Protein AF-A0A6N7YRP8-F1 (afdb_monomer)

Secondary structure (DSSP, 8-state):
--TT--EEEEEETTEEEEEEE-TT-----TT-EEE-TTS-EEEEEEEEEE--TTSSS-SEEEEEEEE--TT--------GGGG--

Radius of gyration: 14.5 Å; Cα contacts (8 Å, |Δi|>4): 142; chains: 1; bounding box: 31×40×38 Å

Mean predicted aligned error: 9.68 Å

Solvent-accessible surface area (backbone atoms only — not comparable to full-atom values): 5396 Å² total; per-residue (Å²): 132,68,93,61,57,57,38,39,36,36,24,48,89,90,35,84,76,50,73,48,72,50,91,72,74,84,72,83,52,64,69,40,76,46,72,46,96,88,67,53,38,30,31,28,69,40,67,47,79,32,81,43,93,83,49,100,49,72,61,22,38,39,39,33,39,40,82,46,59,94,88,62,83,64,78,78,72,78,69,78,67,84,74,77,126

Organism: NCBI:txid664692

Foldseek 3Di:
DPPQWFKEWEDEPNDTDDIDTDRGPDDDAALDWDADPVRWIWGFNHKDAQCDPPDPDHGGIYTYIDTDDPPRPDRPPPPPCVPDD

pLDDT: mean 74.81, std 16.54, range [38.03, 92.12]

Sequence (85 aa):
MSEDQMPITYYIDNQEKWTETHPGGYYPTAGTGLIWSNGQRYRVADVWFGMEKNAAMTMGVHVFLTSVPDDEDRPAELYPDYYRA

Nearest PDB structures (foldseek):
  4c56-assembly2_C  TM=7.068E-01  e=5.203E+00  Staphylococcus aureus
  2aq3-assembly1_B  TM=6.800E-01  e=7.114E+00  Staphylococcus aureus
  3byt-assembly2_D  TM=3.419E-01  e=5.539E+00  Staphylococcus aureus
  2aq1-assembly4_H  TM=3.319E-01  e=3.358E+00  Staphylococcus aureus
  7nky-assembly1_O  TM=2.636E-01  e=9.727E+00  Saccharomyces cerevisiae

Structure (mmCIF, N/CA/C/O backbone):
data_AF-A0A6N7YRP8-F1
#
_entry.id   AF-A0A6N7YRP8-F1
#
loop_
_atom_site.group_PDB
_atom_site.id
_atom_site.type_symbol
_atom_site.label_atom_id
_atom_site.label_alt_id
_atom_site.label_comp_id
_atom_site.label_asym_id
_atom_site.label_entity_id
_atom_site.label_seq_id
_atom_site.pdbx_PDB_ins_code
_atom_site.Cartn_x
_atom_site.Cartn_y
_atom_site.Cartn_z
_atom_site.occupancy
_atom_site.B_iso_or_equiv
_atom_site.auth_seq_id
_atom_site.auth_comp_id
_atom_site.auth_asym_id
_atom_site.auth_atom_id
_atom_site.pdbx_PDB_model_num
ATOM 1 N N . MET A 1 1 ? 16.938 7.595 -14.475 1.00 47.69 1 MET A N 1
ATOM 2 C CA . MET A 1 1 ? 16.551 7.272 -13.089 1.00 47.69 1 MET A CA 1
ATOM 3 C C . MET A 1 1 ? 17.696 6.466 -12.515 1.00 47.69 1 MET A C 1
ATOM 5 O O . MET A 1 1 ? 18.114 5.528 -13.183 1.00 47.69 1 MET A O 1
ATOM 9 N N . SER A 1 2 ? 18.292 6.898 -11.406 1.00 49.81 2 SER A N 1
ATOM 10 C CA . SER A 1 2 ? 19.263 6.072 -10.679 1.00 49.81 2 SER A CA 1
ATOM 11 C C . SER A 1 2 ? 18.556 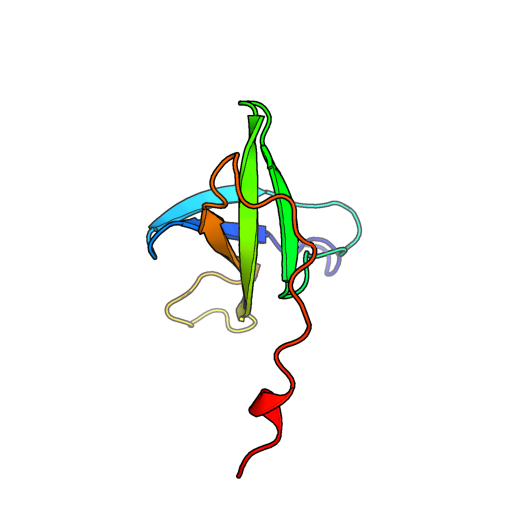4.812 -10.171 1.00 49.81 2 SER A C 1
ATOM 13 O O . SER A 1 2 ? 17.377 4.891 -9.829 1.00 49.81 2 SER A O 1
ATOM 15 N N . GLU A 1 3 ? 19.253 3.674 -10.141 1.00 49.56 3 GLU A N 1
ATOM 16 C CA . GLU A 1 3 ? 18.730 2.360 -9.710 1.00 49.56 3 GLU A CA 1
ATOM 17 C C . GLU A 1 3 ? 18.066 2.362 -8.319 1.00 49.56 3 GLU A C 1
ATOM 19 O O . GLU A 1 3 ? 17.289 1.465 -8.015 1.00 49.56 3 GLU A O 1
ATOM 24 N N . ASP A 1 4 ? 18.297 3.392 -7.502 1.00 56.00 4 ASP A N 1
ATOM 25 C CA . ASP A 1 4 ? 17.856 3.457 -6.104 1.00 56.00 4 ASP A CA 1
ATOM 26 C C . ASP A 1 4 ? 16.429 3.984 -5.855 1.00 56.00 4 ASP A C 1
ATOM 28 O O . ASP A 1 4 ? 16.015 4.098 -4.700 1.00 56.00 4 ASP A O 1
ATOM 32 N N . GLN A 1 5 ? 15.665 4.353 -6.890 1.00 68.69 5 GLN A N 1
ATOM 33 C CA . GLN A 1 5 ? 14.341 4.974 -6.711 1.00 68.69 5 GLN A CA 1
ATOM 34 C C . GLN A 1 5 ? 13.271 4.322 -7.590 1.00 68.69 5 GLN A C 1
ATOM 36 O O . GLN A 1 5 ? 12.898 4.845 -8.641 1.00 68.69 5 GLN A O 1
ATOM 41 N N . MET A 1 6 ? 12.761 3.171 -7.143 1.00 76.50 6 MET A N 1
ATOM 42 C CA . MET A 1 6 ? 11.551 2.578 -7.714 1.00 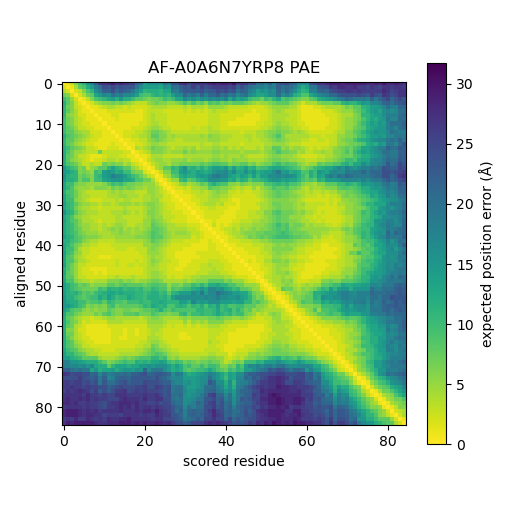76.50 6 MET A CA 1
ATOM 43 C C . MET A 1 6 ? 10.309 3.259 -7.120 1.00 76.50 6 MET A C 1
ATOM 45 O O . MET A 1 6 ? 10.212 3.363 -5.894 1.00 76.50 6 MET A O 1
ATOM 49 N N . PRO A 1 7 ? 9.358 3.728 -7.949 1.00 86.69 7 PRO A N 1
ATOM 50 C CA . PRO A 1 7 ? 8.101 4.256 -7.439 1.00 86.69 7 PRO A CA 1
ATOM 51 C C . PRO A 1 7 ? 7.305 3.134 -6.767 1.00 86.69 7 PRO A C 1
ATOM 53 O O . PRO A 1 7 ? 7.302 1.999 -7.244 1.00 86.69 7 PRO A O 1
ATOM 56 N N . ILE A 1 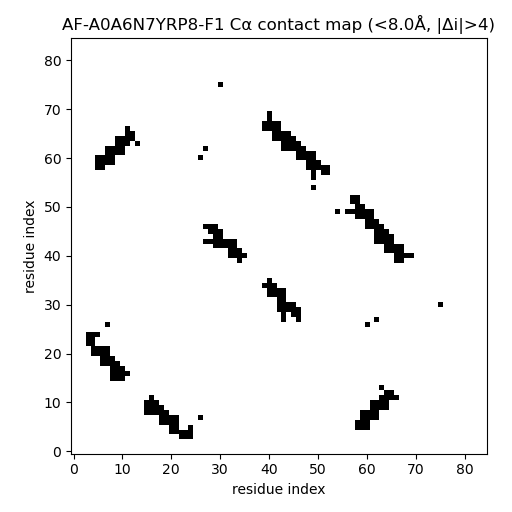8 ? 6.626 3.460 -5.671 1.00 88.62 8 ILE A N 1
ATOM 57 C CA . ILE A 1 8 ? 5.695 2.578 -4.972 1.00 88.62 8 ILE A CA 1
ATOM 58 C C . ILE A 1 8 ? 4.283 3.072 -5.257 1.00 88.62 8 ILE A C 1
ATOM 60 O O . ILE A 1 8 ? 3.959 4.218 -4.953 1.00 88.62 8 ILE A O 1
ATOM 64 N N . THR A 1 9 ? 3.456 2.208 -5.832 1.00 90.94 9 THR A N 1
ATOM 65 C CA . THR A 1 9 ? 2.059 2.479 -6.175 1.00 90.94 9 THR A CA 1
ATOM 66 C C . THR A 1 9 ? 1.150 1.668 -5.260 1.00 90.94 9 THR A C 1
ATOM 68 O O . THR A 1 9 ? 1.280 0.447 -5.191 1.00 90.94 9 THR A O 1
ATOM 71 N N . TYR A 1 10 ? 0.228 2.326 -4.563 1.00 90.88 10 TYR A N 1
ATOM 72 C CA . TYR A 1 10 ? -0.709 1.694 -3.637 1.00 90.88 10 TYR A CA 1
ATOM 73 C C . TYR A 1 10 ? -2.079 1.492 -4.276 1.00 90.88 10 TYR A C 1
ATOM 75 O O . TYR A 1 10 ? -2.655 2.421 -4.853 1.00 90.88 10 TYR A O 1
ATOM 83 N N . TYR A 1 11 ? -2.624 0.294 -4.088 1.00 92.12 11 TYR A N 1
ATOM 84 C CA . TYR A 1 11 ? -3.929 -0.115 -4.588 1.00 92.12 11 TYR A CA 1
ATOM 85 C C . TYR A 1 11 ? -4.873 -0.428 -3.433 1.00 92.12 11 TYR A C 1
ATOM 87 O O . TYR A 1 11 ? -4.505 -1.149 -2.510 1.00 92.12 11 TYR A O 1
ATOM 95 N N . ILE A 1 12 ? -6.105 0.068 -3.515 1.00 90.62 12 ILE A N 1
ATOM 96 C CA . ILE A 1 12 ? -7.212 -0.291 -2.617 1.00 90.62 12 ILE A CA 1
ATOM 97 C C . ILE A 1 12 ? -8.366 -0.747 -3.505 1.00 90.62 12 ILE A C 1
ATOM 99 O O . ILE A 1 12 ? -8.714 -0.034 -4.448 1.00 90.62 12 ILE A O 1
ATOM 103 N N . ASP A 1 13 ? -8.930 -1.927 -3.239 1.00 87.56 13 ASP A N 1
ATOM 104 C CA . ASP A 1 13 ? -9.999 -2.534 -4.050 1.00 87.56 13 ASP A CA 1
ATOM 105 C C . ASP A 1 13 ? -9.650 -2.599 -5.552 1.00 87.56 13 ASP A C 1
ATOM 107 O O . ASP A 1 13 ? -10.458 -2.274 -6.422 1.00 87.56 13 ASP A O 1
ATOM 111 N N . ASN A 1 14 ? -8.402 -2.979 -5.860 1.00 82.69 14 ASN A N 1
ATOM 112 C CA . ASN A 1 14 ? -7.823 -3.014 -7.213 1.00 82.69 14 ASN A CA 1
ATOM 113 C C . ASN A 1 14 ? -7.799 -1.662 -7.952 1.00 82.69 14 ASN A C 1
ATOM 115 O O . ASN A 1 14 ? -7.599 -1.621 -9.166 1.00 82.69 14 ASN A O 1
ATOM 119 N N . GLN A 1 15 ? -7.973 -0.549 -7.240 1.00 88.62 15 GLN A N 1
ATOM 120 C CA . GLN A 1 15 ? -7.845 0.794 -7.793 1.00 88.62 15 GLN A CA 1
ATOM 121 C C . GLN A 1 15 ? -6.571 1.451 -7.286 1.00 88.62 15 GLN A C 1
ATOM 123 O O . GLN A 1 15 ? -6.333 1.481 -6.081 1.00 88.62 15 GLN A O 1
ATOM 128 N N . GLU A 1 16 ? -5.789 2.022 -8.199 1.00 90.12 16 GLU A N 1
ATOM 129 C CA . GLU A 1 16 ? -4.656 2.877 -7.851 1.00 90.12 16 GLU A CA 1
ATOM 130 C C . GLU A 1 16 ? -5.144 4.089 -7.047 1.00 90.12 16 GLU A C 1
ATOM 132 O O . GLU A 1 16 ? -6.136 4.733 -7.406 1.00 90.12 16 GLU A O 1
ATOM 137 N N . LYS A 1 17 ? -4.468 4.383 -5.936 1.00 90.12 17 LYS A N 1
ATOM 138 C CA . LYS A 1 17 ? -4.829 5.493 -5.042 1.00 90.12 17 LYS A CA 1
ATOM 139 C C . LYS A 1 17 ? -3.721 6.513 -4.890 1.00 90.12 17 LYS A C 1
ATOM 141 O O . LYS A 1 17 ? -4.006 7.705 -4.804 1.00 90.12 17 LYS A O 1
ATOM 146 N N . TRP A 1 18 ? -2.484 6.046 -4.801 1.00 85.56 18 TRP A N 1
ATOM 147 C CA . TRP A 1 18 ? -1.350 6.895 -4.480 1.00 85.56 18 TRP A CA 1
ATOM 148 C C . TRP A 1 18 ? -0.063 6.300 -5.025 1.00 85.56 18 TRP A C 1
ATOM 150 O O . T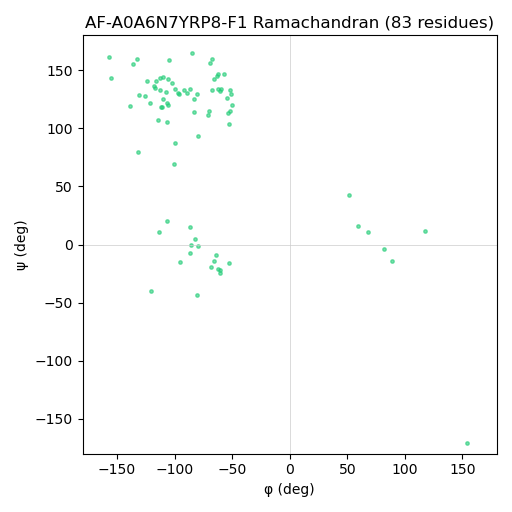RP A 1 18 ? 0.122 5.087 -4.956 1.00 85.56 18 TRP A O 1
ATOM 160 N N . THR A 1 19 ? 0.837 7.164 -5.483 1.00 87.69 19 THR A N 1
ATOM 161 C CA . THR A 1 19 ? 2.168 6.774 -5.939 1.00 87.69 19 THR A CA 1
ATOM 162 C C . THR A 1 19 ? 3.194 7.679 -5.286 1.00 87.69 19 THR A C 1
ATOM 164 O O . THR A 1 19 ? 3.079 8.902 -5.342 1.00 87.69 19 THR A O 1
ATOM 167 N N . GLU A 1 20 ? 4.214 7.086 -4.680 1.00 85.88 20 GLU A N 1
ATOM 168 C CA . GLU A 1 20 ? 5.307 7.817 -4.048 1.00 85.88 20 GLU A CA 1
ATOM 169 C C . GLU A 1 20 ? 6.665 7.257 -4.444 1.00 85.88 20 GLU A C 1
ATOM 171 O O . GLU A 1 20 ? 6.797 6.129 -4.907 1.00 85.88 20 GLU A O 1
ATOM 176 N N . THR A 1 21 ? 7.701 8.071 -4.288 1.00 79.81 21 THR A N 1
ATOM 177 C CA . THR A 1 21 ? 9.082 7.659 -4.537 1.00 79.81 21 THR A CA 1
ATOM 178 C C . THR A 1 21 ? 9.821 7.691 -3.212 1.00 79.81 21 THR A C 1
ATOM 180 O O . THR A 1 21 ? 10.090 8.768 -2.682 1.00 79.81 21 THR A O 1
ATOM 183 N N . HIS A 1 22 ? 10.126 6.516 -2.659 1.00 64.69 22 HIS A N 1
ATOM 184 C CA . HIS A 1 22 ? 10.881 6.422 -1.411 1.00 64.69 22 HIS A CA 1
ATOM 185 C C . HIS A 1 22 ? 12.383 6.526 -1.677 1.00 64.69 22 HIS A C 1
ATOM 187 O O . HIS A 1 22 ? 12.922 5.729 -2.450 1.00 64.69 22 HIS A O 1
ATOM 193 N N . PRO A 1 23 ? 13.097 7.458 -1.025 1.00 52.44 23 PRO A N 1
ATOM 194 C CA . PRO A 1 23 ? 14.547 7.408 -0.990 1.00 52.44 23 PRO A CA 1
ATOM 195 C C . PRO A 1 23 ? 14.976 6.241 -0.085 1.00 52.44 23 PRO A C 1
ATOM 197 O O . PRO A 1 23 ? 14.784 6.296 1.126 1.00 52.44 23 PRO A O 1
ATOM 200 N N . GLY A 1 24 ? 15.561 5.188 -0.665 1.00 58.62 24 GLY A N 1
ATOM 201 C CA . GLY A 1 24 ? 16.228 4.128 0.107 1.00 58.62 24 GLY A CA 1
ATOM 202 C C . GLY A 1 24 ? 15.646 2.718 -0.004 1.00 58.62 24 GLY A C 1
ATOM 203 O O . GLY A 1 24 ? 16.044 1.854 0.770 1.00 58.62 24 GLY A O 1
ATOM 204 N N . GLY A 1 25 ? 14.732 2.460 -0.945 1.00 61.19 25 GLY A N 1
ATOM 205 C CA . GLY A 1 25 ? 14.398 1.091 -1.365 1.00 61.19 25 GLY A CA 1
ATOM 206 C C . GLY A 1 25 ? 13.689 0.208 -0.330 1.00 61.19 25 GLY A C 1
ATOM 207 O O . GLY A 1 25 ? 13.562 -0.991 -0.563 1.00 61.19 25 GLY A O 1
ATOM 208 N N . TYR A 1 26 ? 13.216 0.760 0.791 1.00 71.31 26 TYR A N 1
ATOM 209 C CA . TYR A 1 26 ? 12.400 0.009 1.742 1.00 71.31 26 TYR A CA 1
ATOM 210 C C . TYR A 1 26 ? 10.944 0.008 1.275 1.00 71.31 26 TYR A C 1
ATOM 212 O O . TYR A 1 26 ? 10.302 1.056 1.223 1.00 71.31 26 TYR A O 1
ATOM 220 N N . TYR A 1 27 ? 10.432 -1.166 0.919 1.00 81.00 27 TYR A N 1
ATOM 221 C CA . TYR A 1 27 ? 9.041 -1.372 0.527 1.00 81.00 27 TYR A CA 1
ATOM 222 C C . TYR A 1 27 ? 8.299 -2.175 1.604 1.00 81.00 27 TYR A C 1
ATOM 224 O O . TYR A 1 27 ? 8.890 -3.069 2.218 1.00 81.00 27 TYR A O 1
ATOM 232 N N . PRO A 1 28 ? 7.007 -1.886 1.844 1.00 82.44 28 PRO A N 1
ATOM 233 C CA . PRO A 1 28 ? 6.175 -2.704 2.719 1.00 82.44 28 PRO A CA 1
ATOM 234 C C . PRO A 1 28 ? 6.143 -4.159 2.243 1.00 82.44 28 PRO A C 1
ATOM 236 O O . PRO A 1 28 ? 6.168 -4.415 1.042 1.00 82.44 28 PRO A O 1
ATOM 239 N N . THR A 1 29 ? 6.048 -5.111 3.170 1.00 85.12 29 THR A N 1
ATOM 240 C CA . THR A 1 29 ? 5.859 -6.538 2.861 1.00 85.12 29 THR A CA 1
ATOM 241 C C . THR A 1 29 ? 4.424 -6.973 3.143 1.00 85.12 29 THR A C 1
ATOM 243 O O . THR A 1 29 ? 3.726 -6.337 3.937 1.00 85.12 29 THR A O 1
ATOM 246 N N . ALA A 1 30 ? 3.978 -8.074 2.531 1.00 86.56 30 ALA A N 1
ATOM 247 C CA . ALA A 1 30 ? 2.677 -8.670 2.835 1.00 86.56 30 ALA A CA 1
ATOM 248 C C . ALA A 1 30 ? 2.507 -8.899 4.350 1.00 86.56 30 ALA A C 1
ATOM 250 O O . ALA A 1 30 ? 3.412 -9.381 5.031 1.00 86.56 30 ALA A O 1
ATOM 251 N N . GLY A 1 31 ? 1.353 -8.497 4.883 1.00 82.38 31 GLY A N 1
ATOM 252 C CA . GLY A 1 31 ? 1.039 -8.488 6.312 1.00 82.38 31 GLY A CA 1
ATOM 253 C C . GLY A 1 31 ? 1.420 -7.201 7.054 1.00 82.38 31 GLY A C 1
ATOM 254 O O . GLY A 1 31 ? 0.919 -6.984 8.159 1.00 82.38 31 GLY A O 1
ATOM 255 N N . THR A 1 32 ? 2.234 -6.317 6.463 1.00 86.19 32 THR A N 1
ATOM 256 C CA . THR A 1 32 ? 2.595 -5.028 7.078 1.00 86.19 32 THR A CA 1
ATOM 257 C C . THR A 1 32 ? 1.344 -4.189 7.341 1.00 86.19 32 THR A C 1
ATOM 259 O O . THR A 1 32 ? 0.476 -4.061 6.476 1.00 86.19 32 THR A O 1
ATOM 262 N N . GLY A 1 33 ? 1.253 -3.606 8.538 1.00 85.69 33 GLY A N 1
ATOM 263 C CA . GLY A 1 33 ? 0.226 -2.624 8.882 1.00 85.69 33 GLY A CA 1
ATOM 264 C C . GLY A 1 33 ? 0.654 -1.213 8.483 1.00 85.69 33 GLY A C 1
ATOM 265 O O . GLY A 1 33 ? 1.779 -0.806 8.767 1.00 85.69 33 GLY A O 1
ATOM 266 N N . LEU A 1 34 ? -0.245 -0.467 7.845 1.00 84.12 34 LEU A N 1
ATOM 267 C CA . LEU A 1 34 ? -0.043 0.922 7.437 1.00 84.12 34 LEU A CA 1
ATOM 268 C C . LEU A 1 34 ? -1.145 1.801 8.033 1.00 84.12 34 LEU A C 1
ATOM 270 O O . LEU A 1 34 ? -2.312 1.414 8.066 1.00 84.12 34 LEU A O 1
ATOM 274 N N . ILE A 1 35 ? -0.773 3.002 8.473 1.00 85.00 35 ILE A N 1
ATOM 275 C CA . ILE A 1 35 ? -1.708 4.027 8.946 1.00 85.00 35 ILE A CA 1
ATOM 276 C C . ILE A 1 35 ? -1.500 5.266 8.083 1.00 85.00 35 ILE A C 1
ATOM 278 O O . ILE A 1 35 ? -0.387 5.787 7.994 1.00 85.00 35 ILE A O 1
ATOM 282 N N . TRP A 1 36 ? -2.559 5.722 7.424 1.00 83.19 36 TRP A N 1
ATOM 283 C CA . TRP A 1 36 ? -2.531 6.941 6.622 1.00 83.19 36 TRP A CA 1
ATOM 284 C C . TRP A 1 36 ? -2.785 8.189 7.470 1.00 83.19 36 TRP A C 1
ATOM 286 O O . TRP A 1 36 ? -3.253 8.121 8.604 1.00 83.19 36 TRP A O 1
ATOM 296 N N . SER A 1 37 ? -2.480 9.362 6.908 1.00 78.31 37 SER A N 1
ATOM 297 C CA . SER A 1 37 ? -2.581 10.656 7.601 1.00 78.31 37 SER A CA 1
ATOM 298 C C . SER A 1 37 ? -3.996 11.002 8.076 1.00 78.31 37 SER A C 1
ATOM 300 O O . SER A 1 37 ? -4.155 11.752 9.034 1.00 78.31 37 SER A O 1
ATOM 302 N N . ASN A 1 38 ? -5.023 10.437 7.438 1.00 82.19 38 ASN A N 1
ATOM 303 C CA . ASN A 1 38 ? -6.423 10.558 7.842 1.00 82.19 38 ASN A CA 1
ATOM 304 C C . ASN A 1 38 ? -6.832 9.569 8.954 1.00 82.19 38 ASN A C 1
ATOM 306 O O . ASN A 1 38 ? -8.009 9.499 9.291 1.00 82.19 38 ASN A O 1
ATOM 310 N N . GLY A 1 39 ? -5.890 8.793 9.496 1.00 80.81 39 GLY A N 1
ATOM 311 C CA . GLY A 1 39 ? -6.138 7.773 10.516 1.00 80.81 39 GLY A CA 1
ATOM 312 C C . GLY A 1 39 ? -6.634 6.435 9.967 1.00 80.81 39 GLY A C 1
ATOM 313 O O . GLY A 1 39 ? -6.754 5.487 10.741 1.00 80.81 39 GLY A O 1
ATOM 314 N N . GLN A 1 40 ? -6.881 6.322 8.656 1.00 84.25 40 GLN A N 1
ATOM 315 C CA . GLN A 1 40 ? -7.334 5.075 8.049 1.00 84.25 40 GLN A CA 1
ATOM 316 C C . GLN A 1 40 ? -6.230 4.019 8.118 1.00 84.25 40 GLN A C 1
ATOM 318 O O . GLN A 1 40 ? -5.068 4.280 7.785 1.00 84.25 40 GLN A O 1
ATOM 323 N N . ARG A 1 41 ? -6.614 2.817 8.545 1.00 85.81 41 ARG A N 1
ATOM 324 C CA . ARG A 1 41 ? -5.712 1.681 8.722 1.00 85.81 41 ARG A CA 1
ATOM 325 C C . ARG A 1 41 ? -5.853 0.708 7.563 1.00 85.81 41 ARG A C 1
ATOM 327 O O . ARG A 1 41 ? -6.961 0.404 7.117 1.00 85.81 41 ARG A O 1
ATOM 334 N N . TYR A 1 42 ? -4.718 0.194 7.117 1.00 87.31 42 TYR A N 1
ATOM 335 C CA . TYR A 1 42 ? -4.634 -0.789 6.051 1.00 87.31 42 TYR A CA 1
ATOM 336 C C . TYR A 1 42 ? -3.652 -1.897 6.410 1.00 87.31 42 TYR A C 1
ATOM 338 O O . TYR A 1 42 ? -2.704 -1.697 7.172 1.00 87.31 42 TYR A O 1
ATOM 346 N N . ARG A 1 43 ? -3.849 -3.061 5.801 1.00 88.88 43 ARG A N 1
ATOM 347 C CA . ARG A 1 43 ? -2.894 -4.163 5.797 1.00 88.88 43 ARG A CA 1
ATOM 348 C C . ARG A 1 43 ? -2.466 -4.444 4.369 1.00 88.88 43 ARG A C 1
ATOM 350 O O . ARG A 1 43 ? -3.301 -4.471 3.467 1.00 88.88 43 ARG A O 1
ATOM 357 N N . VAL A 1 44 ? -1.171 -4.659 4.172 1.00 89.44 44 VAL A N 1
ATOM 358 C CA . VAL A 1 44 ? -0.642 -5.078 2.876 1.00 89.44 44 VAL A CA 1
ATOM 359 C C . VAL A 1 44 ? -1.094 -6.510 2.615 1.00 89.44 44 VAL A C 1
ATOM 361 O O . VAL A 1 44 ? -0.717 -7.423 3.346 1.00 89.44 44 VAL A O 1
ATOM 364 N N . ALA A 1 45 ? -1.919 -6.693 1.594 1.00 89.75 45 ALA A N 1
ATOM 365 C CA . ALA A 1 45 ? -2.382 -7.995 1.143 1.00 89.75 45 ALA A CA 1
ATOM 366 C C . ALA A 1 45 ? -1.327 -8.682 0.270 1.00 89.75 45 ALA A C 1
ATOM 368 O O . ALA A 1 45 ? -1.061 -9.864 0.454 1.00 89.75 45 ALA A O 1
ATOM 369 N N . ASP A 1 46 ? -0.712 -7.931 -0.647 1.00 90.88 46 ASP A N 1
ATOM 370 C CA . ASP A 1 46 ? 0.271 -8.454 -1.594 1.00 90.88 46 ASP A CA 1
ATOM 371 C C . ASP A 1 46 ? 1.203 -7.339 -2.104 1.00 90.88 46 ASP A C 1
ATOM 373 O O . ASP A 1 46 ? 0.889 -6.147 -1.983 1.00 90.88 46 ASP A O 1
ATOM 377 N N . VAL A 1 47 ? 2.353 -7.723 -2.662 1.00 89.81 47 VAL A N 1
ATOM 378 C CA . VAL A 1 47 ? 3.373 -6.814 -3.202 1.00 89.81 47 VAL A CA 1
ATOM 379 C C . VAL A 1 47 ? 3.927 -7.372 -4.506 1.00 89.81 47 VAL A C 1
ATOM 381 O O . VAL A 1 47 ? 4.512 -8.453 -4.525 1.00 89.81 47 VAL A O 1
ATOM 384 N N . TRP A 1 48 ? 3.773 -6.633 -5.603 1.00 89.56 48 TRP A N 1
ATOM 385 C CA . TRP A 1 48 ? 4.268 -7.034 -6.920 1.00 89.56 48 TRP A CA 1
ATOM 386 C C . TRP A 1 48 ? 5.393 -6.117 -7.388 1.00 89.56 48 TRP A C 1
ATOM 388 O O . TRP A 1 48 ? 5.354 -4.905 -7.187 1.00 89.56 48 TRP A O 1
ATOM 398 N N . PHE A 1 49 ? 6.382 -6.693 -8.069 1.00 86.25 49 PHE A N 1
ATOM 399 C CA . PHE A 1 49 ? 7.496 -5.949 -8.652 1.00 86.25 49 PHE A CA 1
ATOM 400 C C . PHE A 1 49 ? 7.333 -5.884 -10.169 1.00 86.25 49 PHE A C 1
ATOM 402 O O . PHE A 1 49 ? 7.561 -6.862 -10.881 1.00 86.25 49 PHE A O 1
ATOM 409 N N . GLY A 1 50 ? 6.948 -4.713 -10.669 1.00 84.38 50 GLY A N 1
ATOM 410 C CA . GLY A 1 50 ? 6.933 -4.401 -12.090 1.00 84.38 50 GLY A CA 1
ATOM 411 C C . GLY A 1 50 ? 8.344 -4.056 -12.556 1.00 84.38 50 GLY A C 1
ATOM 412 O O . GLY A 1 50 ? 8.773 -2.911 -12.448 1.00 84.38 50 GLY A O 1
ATOM 413 N N . 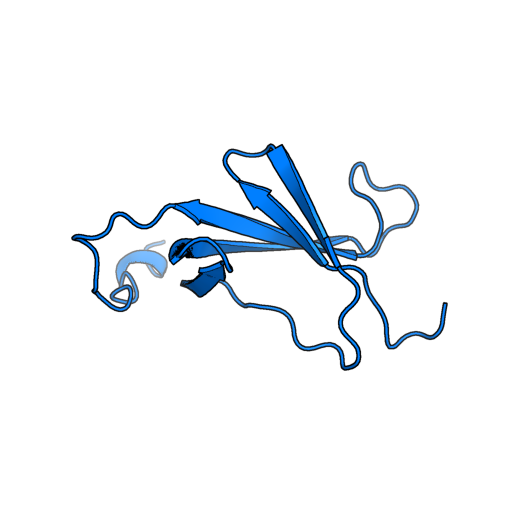MET A 1 51 ? 9.084 -5.042 -13.063 1.00 76.81 51 MET A N 1
ATOM 414 C CA . MET A 1 51 ? 10.443 -4.826 -13.591 1.00 76.81 51 MET A CA 1
ATOM 415 C C . MET A 1 51 ? 10.474 -4.615 -15.109 1.00 76.81 51 MET A C 1
ATOM 417 O O . MET A 1 51 ? 11.469 -4.146 -15.663 1.00 76.81 51 MET A O 1
ATOM 421 N N . GLU A 1 52 ? 9.389 -4.953 -15.803 1.00 75.31 52 GLU A N 1
ATOM 422 C CA . GLU A 1 52 ? 9.330 -4.867 -17.255 1.00 75.31 52 GLU A CA 1
ATOM 423 C C . GLU A 1 52 ? 8.794 -3.518 -17.730 1.00 75.31 52 GLU A C 1
ATOM 425 O O . GLU A 1 52 ? 7.744 -3.048 -17.301 1.00 75.31 52 GLU A O 1
ATOM 430 N N . LYS A 1 53 ? 9.483 -2.923 -18.709 1.00 65.50 53 LYS A N 1
ATOM 431 C CA . LYS A 1 53 ? 9.077 -1.645 -19.320 1.00 65.50 53 LYS A CA 1
ATOM 432 C C . LYS A 1 53 ? 7.789 -1.733 -20.146 1.00 65.50 53 LYS A C 1
ATOM 434 O O . LYS A 1 53 ? 7.186 -0.701 -20.410 1.00 65.50 53 LYS A O 1
ATOM 439 N N . ASN A 1 54 ? 7.405 -2.940 -20.566 1.00 69.25 54 ASN A N 1
ATOM 440 C CA . ASN A 1 54 ? 6.255 -3.192 -21.440 1.00 69.25 54 ASN A CA 1
ATOM 441 C C . ASN A 1 54 ? 5.133 -3.972 -20.734 1.00 69.25 54 ASN A C 1
ATOM 443 O O . ASN A 1 54 ? 4.223 -4.459 -21.404 1.00 69.25 54 ASN A O 1
ATOM 447 N N . ALA A 1 55 ? 5.207 -4.138 -19.411 1.00 67.25 55 ALA A N 1
ATOM 448 C CA . ALA A 1 55 ? 4.143 -4.793 -18.667 1.00 67.25 55 ALA A CA 1
ATOM 449 C C . ALA A 1 55 ? 2.862 -3.946 -18.677 1.00 67.25 55 ALA A C 1
ATOM 451 O O . ALA A 1 55 ? 2.885 -2.732 -18.881 1.00 67.25 55 ALA A O 1
ATOM 452 N N . ALA A 1 56 ? 1.728 -4.599 -18.407 1.00 72.19 56 ALA A N 1
ATOM 453 C CA . ALA A 1 56 ? 0.453 -3.914 -18.193 1.00 72.19 56 ALA A CA 1
ATOM 454 C C . ALA A 1 56 ? 0.501 -2.940 -16.998 1.00 72.19 56 ALA A C 1
ATOM 456 O O . ALA A 1 56 ? -0.306 -2.018 -16.919 1.00 72.19 56 ALA A O 1
ATOM 457 N N . MET A 1 57 ? 1.449 -3.150 -16.082 1.00 69.81 57 MET A N 1
ATOM 458 C CA . MET A 1 57 ? 1.726 -2.281 -14.948 1.00 69.81 57 MET A CA 1
ATOM 459 C C . MET A 1 57 ? 3.009 -1.485 -15.188 1.00 69.81 57 MET A C 1
ATOM 461 O O . MET A 1 57 ? 3.976 -1.994 -15.755 1.00 69.81 57 MET A O 1
ATOM 465 N N . THR A 1 58 ? 3.010 -0.226 -14.757 1.00 77.62 58 THR A N 1
ATOM 466 C CA . THR A 1 58 ? 4.182 0.651 -14.837 1.00 77.62 58 THR A CA 1
ATOM 467 C C . THR A 1 58 ? 5.338 0.106 -14.009 1.00 77.62 58 THR A C 1
ATOM 469 O O . THR A 1 58 ? 5.121 -0.451 -12.945 1.00 77.62 58 THR A O 1
ATOM 472 N N . MET A 1 59 ? 6.575 0.328 -14.453 1.00 84.88 59 MET A N 1
ATOM 473 C CA . MET A 1 59 ? 7.765 -0.082 -13.704 1.00 84.88 59 MET A CA 1
ATOM 474 C C . MET A 1 59 ? 7.755 0.479 -12.270 1.00 84.88 59 MET A C 1
ATOM 476 O O . MET A 1 59 ? 7.647 1.694 -12.092 1.00 84.88 59 MET A O 1
ATOM 480 N N . GLY A 1 60 ? 7.905 -0.384 -11.264 1.00 87.38 60 GLY A N 1
ATOM 481 C CA . GLY A 1 60 ? 7.850 -0.003 -9.853 1.00 87.38 60 GLY A CA 1
ATOM 482 C C . GLY A 1 60 ? 7.421 -1.133 -8.919 1.00 87.38 60 GLY A C 1
ATOM 483 O O . GLY A 1 60 ? 7.317 -2.296 -9.308 1.00 87.38 60 GLY A O 1
ATOM 484 N N . VAL A 1 61 ? 7.184 -0.777 -7.660 1.00 88.94 61 VAL A N 1
ATOM 485 C CA . VAL A 1 61 ? 6.596 -1.657 -6.647 1.00 88.94 61 VAL A CA 1
ATOM 486 C C . VAL A 1 61 ? 5.100 -1.366 -6.569 1.00 88.94 61 VAL A C 1
ATOM 488 O O . VAL A 1 61 ? 4.695 -0.215 -6.433 1.00 88.94 61 VAL A O 1
ATOM 491 N N . HIS A 1 62 ? 4.273 -2.399 -6.624 1.00 91.19 62 HIS A N 1
ATOM 492 C CA . HIS A 1 62 ? 2.821 -2.306 -6.509 1.00 91.19 62 HIS A CA 1
ATOM 493 C C . HIS A 1 62 ? 2.398 -2.943 -5.192 1.00 91.19 62 HIS A C 1
ATOM 495 O O . HIS A 1 62 ? 2.642 -4.126 -4.974 1.00 91.19 62 HIS A O 1
ATOM 501 N N . VAL A 1 63 ? 1.789 -2.163 -4.305 1.00 90.88 63 VAL A N 1
ATOM 502 C CA . VAL A 1 63 ? 1.394 -2.589 -2.961 1.00 90.88 63 VAL A CA 1
ATOM 503 C C . VAL A 1 63 ? -0.124 -2.625 -2.891 1.00 90.88 63 VAL A C 1
ATOM 505 O O . VAL A 1 63 ? -0.788 -1.599 -3.041 1.00 90.88 63 VAL A O 1
ATOM 508 N N . PHE A 1 64 ? -0.684 -3.801 -2.644 1.00 91.88 64 PHE A N 1
ATOM 509 C CA . PHE A 1 64 ? -2.126 -3.999 -2.548 1.00 91.88 64 PHE A CA 1
ATOM 510 C C . PHE A 1 64 ? -2.553 -3.949 -1.090 1.00 91.88 64 PHE A C 1
ATOM 512 O O . PHE A 1 64 ? -1.972 -4.623 -0.240 1.00 91.88 64 PHE A O 1
ATOM 519 N N . LEU A 1 65 ? -3.564 -3.143 -0.793 1.00 90.94 65 LEU A N 1
ATOM 520 C CA . LEU A 1 65 ? -4.014 -2.846 0.556 1.00 90.94 65 LEU A CA 1
ATOM 521 C C . LEU A 1 65 ? -5.43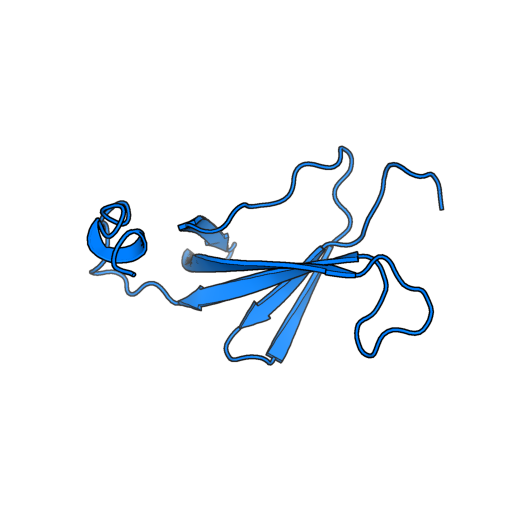8 -3.348 0.778 1.00 90.94 65 LEU A C 1
ATOM 523 O O . LEU A 1 65 ? -6.310 -3.209 -0.077 1.00 90.94 65 LEU A O 1
ATOM 527 N N . THR A 1 66 ? -5.674 -3.883 1.971 1.00 90.31 66 THR A N 1
ATOM 528 C CA . THR A 1 66 ? -7.007 -4.179 2.504 1.00 90.31 66 THR A CA 1
ATOM 529 C C . THR A 1 66 ? -7.281 -3.255 3.682 1.00 90.31 66 THR A C 1
ATOM 531 O O . THR A 1 66 ? -6.417 -3.087 4.545 1.00 90.31 66 THR A O 1
ATOM 534 N N . SER A 1 67 ? -8.460 -2.634 3.715 1.00 88.50 67 SER A N 1
ATOM 535 C CA . SER A 1 67 ? -8.898 -1.804 4.842 1.00 88.50 67 SER A CA 1
ATOM 536 C C . SER A 1 67 ? -9.014 -2.644 6.110 1.00 88.50 67 SER A C 1
ATOM 538 O O . SER A 1 67 ? -9.595 -3.726 6.079 1.00 88.50 67 SER A O 1
ATOM 540 N N . VAL A 1 68 ? -8.486 -2.130 7.219 1.00 84.25 68 VAL A N 1
ATOM 541 C CA . VAL A 1 68 ? -8.605 -2.760 8.539 1.00 84.25 68 VAL A CA 1
ATOM 542 C C . VAL A 1 68 ? -9.618 -1.952 9.350 1.00 84.25 68 VAL A C 1
ATOM 544 O O . VAL A 1 68 ? -9.405 -0.747 9.521 1.00 84.25 68 VAL A O 1
ATOM 547 N N . PRO A 1 69 ? -10.730 -2.555 9.801 1.00 79.69 69 PRO A N 1
ATOM 548 C CA . PRO A 1 69 ? -11.705 -1.867 10.633 1.00 79.69 69 PRO A CA 1
ATOM 549 C C . PRO A 1 69 ? -11.134 -1.585 12.032 1.00 79.69 69 PRO A C 1
ATOM 551 O O . PRO A 1 69 ? -10.200 -2.242 12.492 1.00 79.69 69 PRO A O 1
ATOM 554 N N . ASP A 1 70 ? -11.688 -0.579 12.711 1.00 71.69 70 ASP A N 1
ATOM 555 C CA . ASP A 1 70 ? -11.166 -0.083 13.995 1.00 71.69 70 ASP A CA 1
ATOM 556 C C . ASP A 1 70 ? -11.196 -1.128 15.127 1.00 71.69 70 ASP A C 1
ATOM 558 O O . ASP A 1 70 ? -10.467 -0.995 16.110 1.00 71.69 70 ASP A O 1
ATOM 562 N N . ASP A 1 71 ? -12.025 -2.165 15.004 1.00 67.44 71 ASP A N 1
ATOM 563 C CA . ASP A 1 71 ? -12.154 -3.267 15.960 1.00 67.44 71 ASP A CA 1
ATOM 564 C C . ASP A 1 71 ? -11.153 -4.414 15.722 1.00 67.44 71 ASP A C 1
ATOM 566 O O . ASP A 1 71 ? -11.015 -5.309 16.564 1.00 67.44 71 ASP A O 1
ATOM 570 N N . GLU A 1 72 ? -10.401 -4.378 14.620 1.00 64.75 72 GLU A N 1
ATOM 571 C CA . GLU A 1 72 ? -9.430 -5.402 14.245 1.00 64.75 72 GLU A CA 1
ATOM 572 C C . GLU A 1 72 ? -7.993 -4.959 14.587 1.00 64.75 72 GLU A C 1
ATOM 574 O O . GLU A 1 72 ? -7.150 -4.697 13.734 1.00 64.75 72 GLU A O 1
ATOM 579 N N . ASP A 1 73 ? -7.692 -4.896 15.889 1.00 53.88 73 ASP A N 1
ATOM 580 C CA . ASP A 1 73 ? -6.381 -4.477 16.428 1.00 53.88 73 ASP A CA 1
ATOM 581 C C . ASP A 1 73 ? -5.367 -5.638 16.546 1.00 53.88 73 ASP A C 1
ATOM 583 O O . ASP A 1 73 ? -4.362 -5.561 17.256 1.00 53.88 73 ASP A O 1
ATOM 587 N N . ARG A 1 74 ? -5.633 -6.774 15.890 1.00 53.84 74 ARG A N 1
ATOM 588 C CA . ARG A 1 74 ? -4.795 -7.972 16.028 1.00 53.84 74 ARG A CA 1
ATOM 589 C C . ARG A 1 74 ? -3.665 -7.952 14.995 1.00 53.84 74 ARG A C 1
ATOM 591 O O . ARG A 1 74 ? -3.948 -7.791 13.801 1.00 53.84 74 ARG A O 1
ATOM 598 N N . PRO A 1 75 ? -2.396 -8.181 15.395 1.00 48.41 75 PRO A N 1
ATOM 599 C CA . PRO A 1 75 ? -1.382 -8.663 14.463 1.00 48.41 75 PRO A CA 1
ATOM 600 C C . PRO A 1 75 ? -1.986 -9.876 13.761 1.00 48.41 75 PRO A C 1
ATOM 602 O O . PRO A 1 75 ? -2.550 -10.730 14.445 1.00 48.41 75 PRO A O 1
ATOM 605 N N . ALA A 1 76 ? -1.951 -9.921 12.427 1.00 49.75 76 ALA A N 1
ATOM 606 C CA . ALA A 1 76 ? -2.414 -11.101 11.714 1.00 49.75 76 ALA A CA 1
ATOM 607 C C . ALA A 1 76 ? -1.694 -12.309 12.321 1.00 49.75 76 ALA A C 1
ATOM 609 O O . ALA A 1 76 ? -0.468 -12.400 12.254 1.00 49.75 76 ALA A O 1
ATOM 610 N N . GLU A 1 77 ? -2.448 -13.202 12.960 1.00 44.31 77 GLU A N 1
ATOM 611 C CA . GLU A 1 77 ? -1.985 -14.561 13.180 1.00 44.31 77 GLU A CA 1
ATOM 612 C C . GLU A 1 77 ? -1.511 -15.039 11.804 1.00 44.31 77 GLU A C 1
ATOM 614 O O . GLU A 1 77 ? -2.266 -14.978 10.829 1.00 44.31 77 GLU A O 1
ATOM 619 N N . LEU A 1 78 ? -0.232 -15.404 11.691 1.00 43.81 78 LEU A N 1
ATOM 620 C CA . LEU A 1 78 ? 0.272 -16.121 10.527 1.00 43.81 78 LEU A CA 1
ATOM 621 C C . LEU A 1 78 ? -0.643 -17.333 10.362 1.00 43.81 78 LEU A C 1
ATOM 623 O O . LEU A 1 78 ? -0.554 -18.264 11.159 1.00 43.81 78 LEU A O 1
ATOM 627 N N . TYR A 1 79 ? -1.557 -17.289 9.388 1.00 39.16 79 TYR A N 1
ATOM 628 C CA . TYR A 1 79 ? -2.455 -18.400 9.092 1.00 39.16 79 TYR A CA 1
ATOM 629 C C . TYR A 1 79 ? -1.584 -19.651 8.870 1.00 39.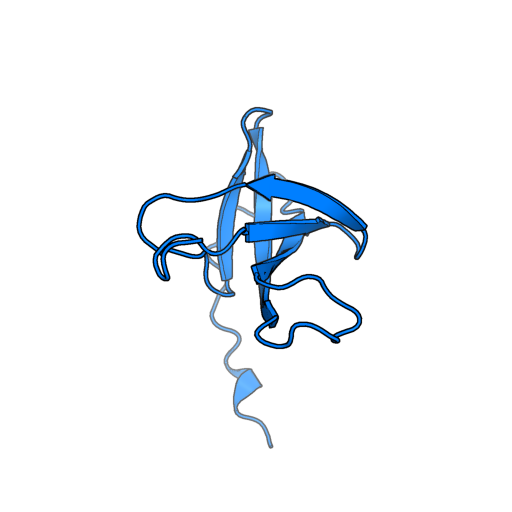16 79 TYR A C 1
ATOM 631 O O . TYR A 1 79 ? -0.830 -19.685 7.892 1.00 39.16 79 TYR A O 1
ATOM 639 N N . PRO A 1 80 ? -1.648 -20.678 9.742 1.00 46.94 80 PRO A N 1
ATOM 640 C CA . PRO A 1 80 ? -0.797 -21.866 9.628 1.00 46.94 80 PRO A CA 1
ATOM 641 C C . PRO A 1 80 ? -1.104 -22.699 8.375 1.00 46.94 80 PRO A C 1
ATOM 643 O O . PRO A 1 80 ? -0.320 -23.565 7.990 1.00 46.94 80 PRO A O 1
ATOM 646 N N . ASP A 1 81 ? -2.241 -22.436 7.728 1.00 44.75 81 ASP A N 1
ATOM 647 C CA . ASP A 1 81 ? -2.751 -23.220 6.605 1.00 44.75 81 ASP A CA 1
ATOM 648 C C . ASP A 1 81 ? -2.096 -22.898 5.250 1.00 44.75 81 ASP A C 1
ATOM 650 O O . ASP A 1 81 ? -2.365 -23.594 4.273 1.00 44.75 81 ASP A O 1
ATOM 654 N N . TYR A 1 82 ? -1.164 -21.938 5.174 1.00 46.31 82 TYR A N 1
ATOM 655 C CA . TYR A 1 82 ? -0.381 -21.692 3.949 1.00 46.31 82 TYR A CA 1
ATOM 656 C C . TYR A 1 82 ? 0.541 -22.865 3.542 1.00 46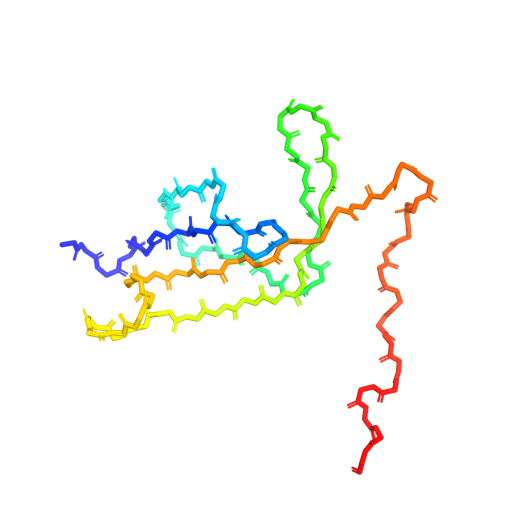.31 82 TYR A C 1
ATOM 658 O O . TYR A 1 82 ? 1.069 -22.858 2.434 1.00 46.31 82 TYR A O 1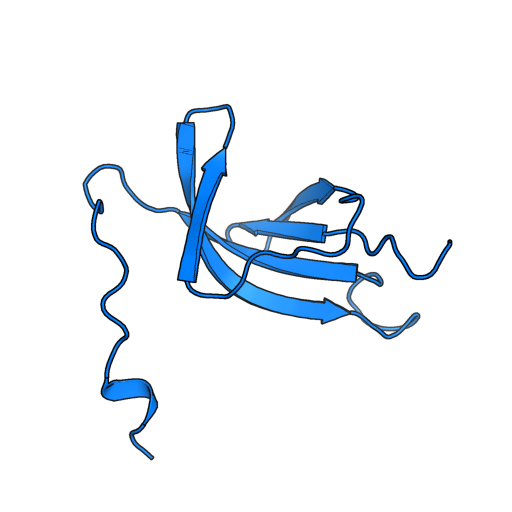
ATOM 666 N N . TYR A 1 83 ? 0.707 -23.891 4.391 1.00 40.12 83 TYR A N 1
ATOM 667 C CA . TYR A 1 83 ? 1.480 -25.109 4.092 1.00 40.12 83 TYR A CA 1
ATOM 668 C C . TYR A 1 83 ? 0.630 -26.367 3.844 1.00 40.12 83 TYR A C 1
ATOM 670 O O . TYR A 1 83 ? 1.142 -27.481 3.957 1.00 40.12 83 TYR A O 1
ATOM 678 N N . ARG A 1 84 ? -0.660 -26.245 3.504 1.00 38.03 84 ARG A N 1
ATOM 679 C CA . ARG A 1 84 ? -1.440 -27.403 3.032 1.00 38.03 84 ARG A CA 1
ATOM 680 C C . ARG A 1 84 ? -1.560 -27.433 1.510 1.00 38.03 84 ARG A C 1
ATOM 682 O O . ARG A 1 84 ? -2.555 -26.980 0.953 1.00 38.03 84 ARG A O 1
ATOM 689 N N . ALA A 1 85 ? -0.562 -28.051 0.882 1.00 38.97 85 ALA A N 1
ATOM 690 C CA . ALA A 1 85 ? -0.707 -28.939 -0.272 1.00 38.97 85 ALA A CA 1
ATOM 691 C C . ALA A 1 85 ? 0.461 -29.934 -0.278 1.00 38.97 85 ALA A C 1
ATOM 693 O O . ALA A 1 85 ? 1.619 -29.471 -0.186 1.00 38.97 85 ALA A O 1
#